Protein AF-A0A6B9FT12-F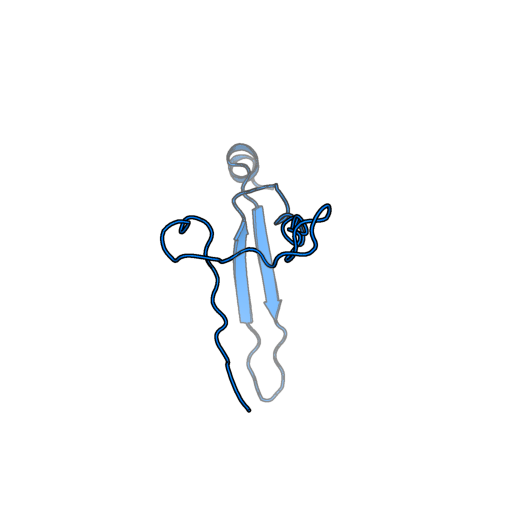1 (afdb_monomer_lite)

Radius of gyration: 23.7 Å; chains: 1; bounding box: 40×51×55 Å

Structure (mmCIF, N/CA/C/O backbone):
data_AF-A0A6B9FT12-F1
#
_entry.id   AF-A0A6B9FT12-F1
#
loop_
_atom_site.group_PDB
_atom_site.id
_atom_site.type_symbol
_atom_site.label_atom_id
_atom_site.label_alt_id
_atom_site.label_comp_id
_atom_site.label_asym_id
_atom_site.label_entity_id
_atom_site.label_seq_id
_atom_site.pdbx_PDB_ins_code
_atom_site.Cartn_x
_atom_site.Cartn_y
_atom_site.Cartn_z
_atom_site.occupancy
_atom_site.B_iso_or_equiv
_atom_site.auth_seq_id
_atom_site.auth_comp_id
_atom_site.auth_asym_id
_atom_site.auth_atom_id
_atom_site.pdbx_PDB_model_num
ATOM 1 N N . MET A 1 1 ? -16.789 -15.709 -10.771 1.00 51.78 1 MET A N 1
ATOM 2 C CA . MET A 1 1 ? -15.419 -15.347 -10.351 1.00 51.78 1 MET A CA 1
ATOM 3 C C . MET A 1 1 ? -15.368 -15.395 -8.818 1.00 51.78 1 MET A C 1
ATOM 5 O O . MET A 1 1 ? -16.119 -14.669 -8.188 1.00 51.78 1 MET A O 1
ATOM 9 N N . ASN A 1 2 ? -14.614 -16.361 -8.268 1.00 62.09 2 ASN A N 1
ATOM 10 C CA . ASN A 1 2 ? -14.197 -16.631 -6.872 1.00 62.09 2 ASN A CA 1
ATOM 11 C C . ASN A 1 2 ? -15.107 -16.266 -5.672 1.00 62.09 2 ASN A C 1
ATOM 13 O O . ASN A 1 2 ? -14.804 -15.352 -4.908 1.00 62.09 2 ASN A O 1
ATOM 17 N N . ALA A 1 3 ? -16.127 -17.093 -5.403 1.00 68.06 3 ALA A N 1
ATOM 18 C CA . ALA A 1 3 ? -16.939 -17.020 -4.177 1.00 68.06 3 ALA A CA 1
ATOM 19 C C . ALA A 1 3 ? -16.103 -17.114 -2.877 1.00 68.06 3 ALA A C 1
ATOM 21 O O . ALA A 1 3 ? -16.361 -16.386 -1.925 1.00 68.06 3 ALA A O 1
ATOM 22 N N . ALA A 1 4 ? -15.041 -17.929 -2.875 1.00 70.56 4 ALA A N 1
ATOM 23 C CA . ALA A 1 4 ? -14.148 -18.101 -1.724 1.00 70.56 4 ALA A CA 1
ATOM 24 C C . ALA A 1 4 ? -13.308 -16.850 -1.392 1.00 70.56 4 ALA A C 1
ATOM 26 O O . ALA A 1 4 ? -12.947 -16.626 -0.239 1.00 70.56 4 ALA A O 1
ATOM 27 N N . LEU A 1 5 ? -12.996 -16.017 -2.392 1.00 67.06 5 LEU A N 1
ATOM 28 C CA . LEU A 1 5 ? -12.294 -14.749 -2.168 1.00 67.06 5 LEU A CA 1
ATOM 29 C C . LEU A 1 5 ? -13.237 -13.706 -1.560 1.00 67.06 5 LEU A C 1
ATOM 31 O O . LEU A 1 5 ? -12.854 -12.981 -0.644 1.00 67.06 5 LEU A O 1
ATOM 35 N N . ALA A 1 6 ? -14.492 -13.688 -2.018 1.00 65.50 6 ALA A N 1
ATOM 36 C CA . ALA A 1 6 ? -15.522 -12.803 -1.488 1.00 65.50 6 ALA A CA 1
ATOM 37 C C . ALA A 1 6 ? -15.866 -13.114 -0.020 1.00 65.50 6 ALA A C 1
ATOM 39 O O . ALA A 1 6 ? -16.011 -12.180 0.768 1.00 65.50 6 ALA A O 1
ATOM 40 N N . GLU A 1 7 ? -15.934 -14.398 0.351 1.00 73.50 7 GLU A N 1
ATOM 41 C CA . GLU A 1 7 ? -16.147 -14.857 1.733 1.00 73.50 7 GLU A CA 1
ATOM 42 C C . GLU A 1 7 ? -15.041 -14.368 2.681 1.00 73.50 7 GLU A C 1
ATOM 44 O O . GLU A 1 7 ? -15.311 -13.948 3.803 1.00 73.50 7 GLU A O 1
ATOM 49 N N . ARG A 1 8 ? -13.791 -14.345 2.201 1.00 71.69 8 ARG A N 1
ATOM 50 C CA . ARG A 1 8 ? -12.613 -13.911 2.970 1.00 71.69 8 ARG A CA 1
ATOM 51 C C . ARG A 1 8 ? -12.268 -12.438 2.796 1.00 71.69 8 ARG A C 1
ATOM 53 O O . ARG A 1 8 ? -11.166 -12.026 3.148 1.00 71.69 8 ARG A O 1
ATOM 60 N N . ASN A 1 9 ? -13.174 -11.654 2.215 1.00 70.94 9 ASN A N 1
ATOM 61 C CA . ASN A 1 9 ? -12.971 -10.229 1.963 1.00 70.94 9 ASN A CA 1
ATOM 62 C C . ASN A 1 9 ? -11.666 -9.904 1.203 1.00 70.94 9 ASN A C 1
ATOM 64 O O . ASN A 1 9 ? -11.085 -8.838 1.385 1.00 70.94 9 ASN A O 1
ATOM 68 N N . THR A 1 10 ? -11.197 -10.845 0.386 1.00 71.81 10 THR A N 1
ATOM 69 C CA . THR A 1 10 ? -9.897 -10.797 -0.278 1.00 71.81 10 THR A CA 1
ATOM 70 C C . THR A 1 10 ? -10.088 -10.526 -1.767 1.00 71.81 10 THR A C 1
ATOM 72 O O . THR A 1 10 ? -10.980 -11.086 -2.402 1.00 71.81 10 THR A O 1
ATOM 75 N N . GLU A 1 11 ? -9.238 -9.688 -2.345 1.00 79.69 11 GLU A N 1
ATOM 76 C CA . GLU A 1 11 ? -9.194 -9.375 -3.769 1.00 79.69 11 GLU A CA 1
ATOM 77 C C . GLU A 1 11 ? -7.804 -9.698 -4.322 1.00 79.69 11 GLU A C 1
ATOM 79 O O . GLU A 1 11 ? -6.785 -9.409 -3.696 1.00 79.69 11 GLU A O 1
ATOM 84 N N . ILE A 1 12 ? -7.759 -10.312 -5.505 1.00 82.88 12 ILE A N 1
ATOM 85 C CA . ILE A 1 12 ? -6.515 -10.518 -6.245 1.00 82.88 12 ILE A CA 1
ATOM 86 C C . ILE A 1 12 ? -6.422 -9.404 -7.283 1.00 82.88 12 ILE A C 1
ATOM 88 O O . ILE A 1 12 ? -7.233 -9.361 -8.207 1.00 82.88 12 ILE A O 1
ATOM 92 N N . GLN A 1 13 ? -5.425 -8.535 -7.143 1.00 83.12 13 GLN A N 1
ATOM 93 C CA . GLN A 1 13 ? -5.137 -7.453 -8.078 1.00 83.12 13 GLN A CA 1
ATOM 94 C C . GLN A 1 13 ? -3.924 -7.818 -8.940 1.00 83.12 13 GLN A C 1
ATOM 96 O O . GLN A 1 13 ? -2.789 -7.781 -8.454 1.00 83.12 13 GLN A O 1
ATOM 101 N N . PRO A 1 14 ? -4.135 -8.208 -10.209 1.00 85.94 14 PRO A N 1
ATOM 102 C CA . PRO A 1 14 ? -3.043 -8.404 -11.144 1.00 85.94 14 PRO A CA 1
ATOM 103 C C . PRO A 1 14 ? -2.566 -7.054 -11.691 1.00 85.94 14 PRO A C 1
ATOM 105 O O . PRO A 1 14 ? -3.348 -6.275 -12.235 1.00 85.94 14 PRO A O 1
ATOM 108 N N . THR A 1 15 ? -1.263 -6.816 -11.608 1.00 86.62 15 THR A N 1
ATOM 109 C CA . THR A 1 15 ? -0.587 -5.691 -12.254 1.00 86.62 15 THR A CA 1
ATOM 110 C C . THR A 1 15 ? 0.239 -6.229 -13.409 1.00 86.62 15 THR A C 1
ATOM 112 O O . THR A 1 15 ? 1.165 -7.017 -13.208 1.00 86.62 15 THR A O 1
ATOM 115 N N . ILE A 1 16 ? -0.090 -5.798 -14.624 1.00 89.56 16 ILE A N 1
ATOM 116 C CA . ILE A 1 16 ? 0.643 -6.163 -15.838 1.00 89.56 16 ILE A CA 1
ATOM 117 C C . ILE A 1 16 ? 1.539 -4.986 -16.210 1.00 89.56 16 ILE A C 1
ATOM 119 O O . ILE A 1 16 ? 1.047 -3.893 -16.490 1.00 89.56 16 ILE A O 1
ATOM 123 N N . ILE A 1 17 ? 2.850 -5.210 -16.210 1.00 87.44 17 ILE A N 1
ATOM 124 C CA . ILE A 1 17 ? 3.839 -4.225 -16.642 1.00 87.44 17 ILE A CA 1
ATOM 125 C C . ILE A 1 17 ? 4.333 -4.643 -18.021 1.00 87.44 17 ILE A C 1
ATOM 127 O O . ILE A 1 17 ? 4.990 -5.674 -18.181 1.00 87.44 17 ILE A O 1
ATOM 131 N N . PHE A 1 18 ? 4.003 -3.835 -19.026 1.00 88.81 18 PHE A N 1
ATOM 132 C CA . PHE A 1 18 ? 4.502 -4.022 -20.382 1.00 88.81 18 PHE A CA 1
ATOM 133 C C . PHE A 1 18 ? 5.979 -3.629 -20.442 1.00 88.81 18 PHE A C 1
ATOM 135 O O . PHE A 1 18 ? 6.369 -2.556 -19.983 1.00 88.81 18 PHE A O 1
ATOM 142 N N . GLY A 1 19 ? 6.797 -4.530 -20.978 1.00 89.56 19 GLY A N 1
ATOM 143 C CA . GLY A 1 19 ? 8.229 -4.310 -21.134 1.00 89.56 19 GLY A CA 1
ATOM 144 C C . GLY A 1 19 ? 8.556 -3.326 -22.249 1.00 89.56 19 GLY A C 1
ATOM 145 O O . GLY A 1 19 ? 7.722 -3.009 -23.098 1.00 89.56 19 GLY A O 1
ATOM 146 N N . THR A 1 20 ? 9.807 -2.890 -22.267 1.00 89.00 20 THR A N 1
ATOM 147 C CA . THR A 1 20 ? 10.416 -2.149 -23.375 1.00 89.00 20 THR A CA 1
ATOM 148 C C . THR A 1 20 ? 11.509 -3.006 -24.020 1.00 89.00 20 THR A C 1
ATOM 150 O O . THR A 1 20 ? 11.821 -4.091 -23.535 1.00 89.00 20 THR A O 1
ATOM 153 N N . ALA A 1 21 ? 12.131 -2.534 -25.106 1.00 86.50 21 ALA A N 1
ATOM 154 C CA . ALA A 1 21 ? 13.238 -3.255 -25.749 1.00 86.50 21 ALA A CA 1
ATOM 155 C C . ALA A 1 21 ? 14.418 -3.545 -24.793 1.00 86.50 21 ALA A C 1
ATOM 157 O O . ALA A 1 21 ? 15.134 -4.524 -24.972 1.00 86.50 21 ALA A O 1
ATOM 158 N N . GLU A 1 22 ? 14.593 -2.717 -23.760 1.00 89.31 22 GLU A N 1
ATOM 159 C CA . GLU A 1 22 ? 15.681 -2.819 -22.781 1.00 89.31 22 GLU A CA 1
ATOM 160 C C . GLU A 1 22 ? 15.271 -3.542 -21.488 1.00 89.31 22 GLU A C 1
ATOM 162 O O . GLU A 1 22 ? 16.135 -3.903 -20.687 1.00 89.31 22 GLU A O 1
ATOM 167 N N . ARG A 1 23 ? 13.966 -3.741 -21.240 1.00 84.50 23 ARG A N 1
ATOM 168 C CA . ARG A 1 23 ? 13.465 -4.353 -19.999 1.00 84.50 23 ARG A CA 1
ATOM 169 C C . ARG A 1 23 ? 12.297 -5.301 -20.259 1.00 84.50 23 ARG A C 1
ATOM 171 O O . ARG A 1 23 ? 11.288 -4.866 -20.813 1.00 84.50 23 ARG A O 1
ATOM 178 N N . PRO A 1 24 ? 12.367 -6.560 -19.796 1.00 87.62 24 PRO A N 1
ATOM 179 C CA . PRO A 1 24 ? 11.269 -7.499 -19.963 1.00 87.62 24 PRO A CA 1
ATOM 180 C C . PRO A 1 24 ? 10.030 -7.031 -19.194 1.00 87.62 24 PRO A C 1
ATOM 182 O O . PRO A 1 24 ? 10.124 -6.482 -18.095 1.00 87.62 24 PRO A O 1
ATOM 185 N N . GLY A 1 25 ? 8.859 -7.267 -19.783 1.00 89.62 25 GLY A N 1
ATOM 186 C CA . GLY A 1 25 ? 7.589 -7.091 -19.090 1.00 89.62 25 GLY A CA 1
ATOM 187 C C . GLY A 1 25 ? 7.392 -8.190 -18.056 1.00 89.62 25 GLY A C 1
ATOM 188 O O . GLY A 1 25 ? 7.908 -9.299 -18.209 1.00 89.62 25 GLY A O 1
ATOM 189 N N . PHE A 1 26 ? 6.636 -7.900 -17.008 1.00 88.12 26 PHE A N 1
ATOM 190 C CA . PHE A 1 26 ? 6.325 -8.879 -15.977 1.00 88.12 26 PHE A CA 1
ATOM 191 C C . PHE A 1 26 ? 4.926 -8.655 -15.418 1.00 88.12 26 PHE A C 1
ATOM 193 O O . PHE A 1 26 ? 4.362 -7.564 -15.488 1.00 88.12 26 PHE A O 1
ATOM 200 N N . THR A 1 27 ? 4.352 -9.729 -14.886 1.00 87.31 27 THR A N 1
ATOM 201 C CA . THR A 1 27 ? 3.054 -9.691 -14.215 1.00 87.31 27 THR A CA 1
ATOM 202 C C . THR A 1 27 ? 3.275 -9.929 -12.732 1.00 87.31 27 THR A C 1
ATOM 204 O O . THR A 1 27 ? 3.875 -10.932 -12.347 1.00 87.31 27 THR A O 1
ATOM 207 N N . CYS A 1 28 ? 2.785 -9.013 -11.905 1.00 86.75 28 CYS A N 1
ATOM 208 C CA . CYS A 1 28 ? 2.777 -9.144 -10.455 1.00 86.75 28 CYS A CA 1
ATOM 209 C C . CYS A 1 28 ? 1.350 -9.360 -9.972 1.00 86.75 28 CYS A C 1
ATOM 211 O O . CYS A 1 28 ? 0.408 -8.780 -10.508 1.00 86.75 28 CYS A O 1
ATOM 213 N N . VAL A 1 29 ? 1.194 -10.177 -8.937 1.00 86.38 29 VAL A N 1
ATOM 214 C CA . VAL A 1 29 ? -0.101 -10.421 -8.308 1.00 86.38 29 VAL A CA 1
ATOM 215 C C . VAL A 1 29 ? -0.042 -9.900 -6.882 1.00 86.38 29 VAL A C 1
ATOM 217 O O . VAL A 1 29 ? 0.786 -10.353 -6.094 1.00 86.38 29 VAL A O 1
ATOM 220 N N . THR A 1 30 ? -0.931 -8.969 -6.553 1.00 81.69 30 THR A N 1
ATOM 221 C CA . THR A 1 30 ? -1.083 -8.430 -5.201 1.00 81.69 30 THR A CA 1
ATOM 222 C C . THR A 1 30 ? -2.359 -8.990 -4.588 1.00 81.69 30 THR A C 1
ATOM 224 O O . THR A 1 30 ? -3.430 -8.903 -5.188 1.00 81.69 30 THR A O 1
ATOM 227 N N . ILE A 1 31 ? -2.257 -9.572 -3.394 1.00 80.44 31 ILE A N 1
ATOM 228 C CA . ILE A 1 31 ? -3.415 -10.045 -2.629 1.00 80.44 31 ILE A CA 1
ATOM 229 C C . ILE A 1 31 ? -3.779 -8.957 -1.623 1.00 80.44 31 ILE A C 1
ATOM 231 O O . ILE A 1 31 ? -2.982 -8.632 -0.745 1.00 80.44 31 ILE A O 1
ATOM 235 N N . VAL A 1 32 ? -4.977 -8.399 -1.751 1.00 75.44 32 VAL A N 1
ATOM 236 C CA . VAL A 1 32 ? -5.502 -7.363 -0.858 1.00 75.44 32 VAL A CA 1
ATOM 237 C C . VAL A 1 32 ? -6.573 -7.998 0.020 1.00 75.44 32 VAL A C 1
ATOM 239 O O . VAL A 1 32 ? -7.616 -8.406 -0.477 1.00 75.44 32 VAL A O 1
ATOM 242 N N . THR A 1 33 ? -6.316 -8.125 1.320 1.00 70.06 33 THR A N 1
ATOM 243 C CA . THR A 1 33 ? -7.198 -8.831 2.272 1.00 70.06 33 THR A CA 1
ATOM 244 C C . THR A 1 33 ? -8.226 -7.930 2.963 1.00 70.06 33 THR A C 1
ATOM 246 O O . THR A 1 33 ? -9.071 -8.424 3.706 1.00 70.06 33 THR A O 1
ATOM 249 N N . GLU A 1 34 ? -8.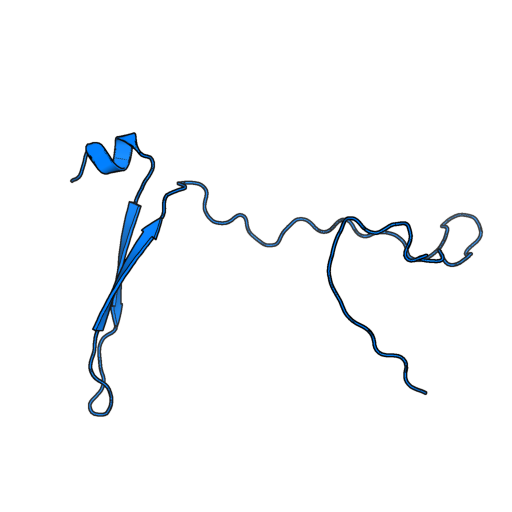183 -6.615 2.731 1.00 65.06 34 GLU A N 1
ATOM 250 C CA . GLU A 1 34 ? -9.133 -5.658 3.298 1.00 65.06 34 GLU A CA 1
ATOM 251 C C . GLU A 1 34 ? -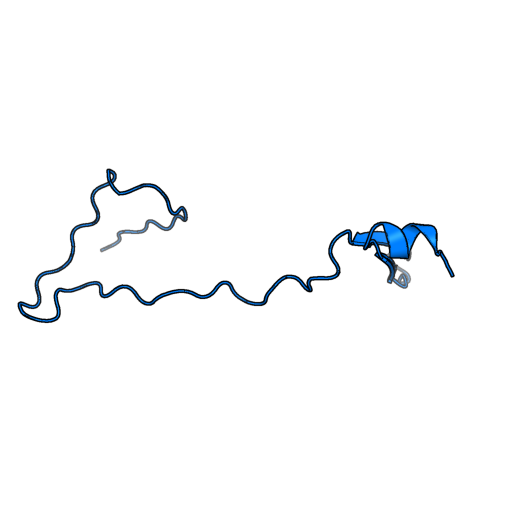9.827 -4.858 2.187 1.00 65.06 34 GLU A C 1
ATOM 253 O O . GLU A 1 34 ? -9.205 -4.041 1.514 1.00 65.06 34 GLU A O 1
ATOM 258 N N . LYS A 1 35 ? -11.156 -5.000 2.042 1.00 56.22 35 LYS A N 1
ATOM 259 C CA . LYS A 1 35 ? -12.000 -4.081 1.236 1.00 56.22 35 LYS A CA 1
ATOM 260 C C . LYS A 1 35 ? -11.939 -2.614 1.686 1.00 56.22 35 LYS A C 1
ATOM 262 O O . LYS A 1 35 ? -12.542 -1.743 1.056 1.00 56.22 35 LYS A O 1
ATOM 267 N N . ILE A 1 36 ? -11.264 -2.319 2.793 1.00 55.34 36 ILE A N 1
ATOM 268 C CA . ILE A 1 36 ? -11.030 -0.955 3.240 1.00 55.34 36 ILE A CA 1
ATOM 269 C C . ILE A 1 36 ? -9.867 -0.446 2.393 1.00 55.34 36 ILE A C 1
ATOM 271 O O . ILE A 1 36 ? -8.717 -0.780 2.658 1.00 55.34 36 ILE A O 1
ATOM 275 N N . LYS A 1 37 ? -10.165 0.357 1.358 1.00 55.53 37 LYS A N 1
ATOM 276 C CA . LYS A 1 37 ? -9.148 1.196 0.698 1.00 55.53 37 LYS A CA 1
ATOM 277 C C . LYS A 1 37 ? -8.216 1.739 1.785 1.00 55.53 37 LYS A C 1
ATOM 279 O O . LYS A 1 37 ? -8.768 2.253 2.765 1.00 55.53 37 LYS A O 1
ATOM 284 N N . PRO A 1 38 ? -6.876 1.654 1.643 1.00 56.94 38 PRO A N 1
ATOM 285 C CA . PRO A 1 38 ? -5.971 2.259 2.611 1.00 56.94 38 PRO A CA 1
ATOM 286 C C . PRO A 1 38 ? -6.468 3.680 2.824 1.00 56.94 38 PRO A C 1
ATOM 288 O O . PRO A 1 38 ? -6.589 4.452 1.866 1.00 56.94 38 PRO A O 1
ATOM 291 N N . ARG A 1 39 ? -6.937 3.959 4.048 1.00 58.66 39 ARG A N 1
ATOM 292 C CA . ARG A 1 39 ? -7.533 5.256 4.352 1.00 58.66 39 ARG A CA 1
ATOM 293 C C . ARG A 1 39 ? -6.473 6.280 3.965 1.00 58.66 39 ARG A C 1
ATOM 295 O O . ARG A 1 39 ? -5.290 6.047 4.214 1.00 58.66 39 ARG A O 1
ATOM 302 N N . GLY A 1 40 ? -6.900 7.339 3.276 1.00 62.66 40 GLY A N 1
ATOM 303 C CA . GLY A 1 40 ? -6.027 8.437 2.871 1.00 62.66 40 GLY A CA 1
ATOM 304 C C . GLY A 1 40 ? -5.232 9.010 4.055 1.00 62.66 40 GLY A C 1
ATOM 305 O O . GLY A 1 40 ? -5.357 8.507 5.172 1.00 62.66 40 GLY A O 1
ATOM 306 N N . PRO A 1 41 ? -4.408 10.047 3.831 1.00 67.12 41 PRO A N 1
ATOM 307 C CA . PRO A 1 41 ? -3.481 10.574 4.834 1.00 67.12 41 PRO A CA 1
ATOM 308 C C . PRO A 1 41 ? -4.098 10.584 6.238 1.00 67.12 41 PRO A C 1
ATOM 310 O O . PRO A 1 41 ? -5.199 11.103 6.438 1.00 67.12 41 PRO A O 1
ATOM 313 N N . LYS A 1 42 ? -3.414 9.913 7.177 1.00 66.62 42 LYS A N 1
ATOM 314 C CA . LYS A 1 42 ? -3.860 9.764 8.567 1.00 66.62 42 LYS A CA 1
ATOM 315 C C . LYS A 1 42 ? -4.213 11.149 9.101 1.00 66.62 42 LYS A C 1
ATOM 317 O O . LYS A 1 42 ? -3.428 12.078 8.932 1.00 66.62 42 LYS A O 1
ATOM 322 N N . ALA A 1 43 ? -5.386 11.280 9.715 1.00 66.62 43 ALA A N 1
ATOM 323 C CA . ALA A 1 43 ? -5.815 12.544 10.294 1.00 66.62 43 ALA A CA 1
ATOM 324 C C . ALA A 1 43 ? -4.763 13.012 11.312 1.00 66.62 43 ALA A C 1
ATOM 326 O O . ALA A 1 43 ? -4.555 12.363 12.335 1.00 66.62 43 ALA A O 1
ATOM 327 N N . SER A 1 44 ? -4.080 14.112 11.005 1.00 71.31 44 SER A N 1
ATOM 328 C CA . SER A 1 44 ? -3.177 14.785 11.932 1.00 71.31 44 SER A CA 1
ATOM 329 C C . SER A 1 44 ? -3.975 15.819 12.714 1.00 71.31 44 SER A C 1
ATOM 331 O O . SER A 1 44 ? -4.603 16.694 12.114 1.00 71.31 44 SER A O 1
ATOM 333 N N . VAL A 1 45 ? -3.946 15.741 14.041 1.00 73.19 45 VAL A N 1
ATOM 334 C CA . VAL A 1 45 ? -4.470 16.811 14.895 1.00 73.19 45 VAL A CA 1
ATOM 335 C C . VAL A 1 45 ? -3.367 17.863 15.042 1.00 73.19 45 VAL A C 1
ATOM 337 O O . VAL A 1 45 ? -2.271 17.505 15.476 1.00 73.19 45 VAL A O 1
ATOM 340 N N . PRO A 1 46 ? -3.599 19.139 14.680 1.00 71.88 46 PRO A N 1
ATOM 341 C CA . PRO A 1 46 ? -2.622 20.188 14.930 1.00 71.88 46 PRO A CA 1
ATOM 342 C C . PRO A 1 46 ? -2.552 20.444 16.439 1.00 71.88 46 PRO A C 1
ATOM 344 O O . PRO A 1 46 ? -3.470 21.009 17.031 1.00 71.88 46 PRO A O 1
ATOM 347 N N . LEU A 1 47 ? -1.468 19.996 17.066 1.00 78.25 47 LEU A N 1
ATOM 348 C CA . LEU A 1 47 ? -1.164 20.312 18.457 1.00 78.25 47 LEU A CA 1
ATOM 349 C C . LEU A 1 47 ? -0.483 21.689 18.518 1.00 78.25 47 LEU A C 1
ATOM 351 O O . LEU A 1 47 ? 0.485 21.914 17.788 1.00 78.25 47 LEU A O 1
ATOM 355 N N . PRO A 1 48 ? -0.974 22.627 19.348 1.00 78.38 48 PRO A N 1
ATOM 356 C CA . PRO A 1 48 ? -0.347 23.934 19.495 1.00 78.38 48 PRO A CA 1
ATOM 357 C C . PRO A 1 48 ? 1.040 23.788 20.132 1.00 78.38 48 PRO A C 1
ATOM 359 O O . PRO A 1 48 ? 1.202 23.066 21.110 1.00 78.38 48 PRO A O 1
ATOM 362 N N . SER A 1 49 ? 2.037 24.500 19.603 1.00 82.88 49 SER A N 1
ATOM 363 C CA . SER A 1 49 ? 3.405 24.540 20.150 1.00 82.88 49 SER A CA 1
ATOM 364 C C . SER A 1 49 ? 3.568 25.516 21.323 1.00 82.88 49 SER A C 1
ATOM 366 O O . SER A 1 49 ? 4.560 25.456 22.048 1.00 82.88 49 SER A O 1
ATOM 368 N N . TYR A 1 50 ? 2.577 26.384 21.543 1.00 86.19 50 TYR A N 1
ATOM 369 C CA . TYR A 1 50 ? 2.554 27.388 22.604 1.00 86.19 50 TYR A CA 1
ATOM 370 C C . TYR A 1 50 ? 1.207 27.396 23.326 1.00 86.19 50 TYR A C 1
ATOM 372 O O . TYR A 1 50 ? 0.159 27.175 22.714 1.00 86.19 50 TYR A O 1
ATOM 380 N N . CYS A 1 51 ? 1.228 27.710 24.621 1.00 84.44 51 CYS A N 1
ATOM 381 C CA . CYS A 1 51 ? 0.023 27.918 25.409 1.00 84.44 51 CYS A CA 1
ATOM 382 C C . CYS A 1 51 ? -0.765 29.123 24.864 1.00 84.44 51 CYS A C 1
ATOM 384 O O . CYS A 1 51 ? -0.229 30.233 24.845 1.00 84.44 51 CYS A O 1
ATOM 386 N N . PRO A 1 52 ? -2.044 28.961 24.485 1.00 84.88 52 PRO A N 1
ATOM 387 C CA . PRO A 1 52 ? -2.830 30.046 23.896 1.00 84.88 52 PRO A CA 1
ATOM 388 C C . PRO A 1 52 ? -3.200 31.156 24.895 1.00 84.88 52 PRO A C 1
ATOM 390 O O . PRO A 1 52 ? -3.688 32.202 24.483 1.00 84.88 52 PRO A O 1
ATOM 393 N N . PHE A 1 53 ? -2.979 30.946 26.196 1.00 88.19 53 PHE A N 1
ATOM 394 C CA . PHE A 1 53 ? -3.298 31.924 27.241 1.00 88.19 53 PHE A CA 1
ATOM 395 C C . PHE A 1 53 ? -2.093 32.778 27.636 1.00 88.19 53 PHE A C 1
ATOM 397 O O . PHE A 1 53 ? -2.216 33.989 27.781 1.00 88.19 53 PHE A O 1
ATOM 404 N N . CYS A 1 54 ? -0.933 32.146 27.827 1.00 88.56 54 CYS A N 1
ATOM 405 C CA . CYS A 1 54 ? 0.265 32.812 28.345 1.00 88.56 54 CYS A CA 1
ATOM 406 C C . CYS A 1 54 ? 1.433 32.862 27.352 1.00 88.56 54 CYS A C 1
ATOM 408 O O . CYS A 1 54 ? 2.451 33.474 27.655 1.00 88.56 54 CYS A O 1
ATOM 410 N N . GLY A 1 55 ? 1.320 32.217 26.186 1.00 88.12 55 GLY A N 1
ATOM 411 C CA . GLY A 1 55 ? 2.353 32.229 25.147 1.00 88.12 55 GLY A CA 1
ATOM 412 C C . GLY A 1 55 ? 3.615 31.429 25.483 1.00 88.12 55 GLY A C 1
ATOM 413 O O . GLY A 1 55 ? 4.602 31.521 24.764 1.00 88.12 55 GLY A O 1
ATOM 414 N N . THR A 1 56 ? 3.619 30.649 26.565 1.00 91.25 56 THR A N 1
ATOM 415 C CA . THR A 1 56 ? 4.758 29.795 26.933 1.00 91.25 56 THR A CA 1
ATOM 416 C C . THR A 1 56 ? 4.843 28.586 26.001 1.00 91.25 56 THR A C 1
ATOM 418 O O . THR A 1 56 ? 3.824 27.950 25.734 1.00 91.25 56 THR A O 1
ATOM 421 N N . ALA A 1 57 ? 6.044 28.270 25.508 1.00 85.00 57 ALA A N 1
ATOM 422 C CA . ALA A 1 57 ? 6.283 27.093 24.672 1.00 85.00 57 ALA A CA 1
ATOM 423 C C . ALA A 1 57 ? 6.066 25.803 25.473 1.00 85.00 57 ALA A C 1
ATO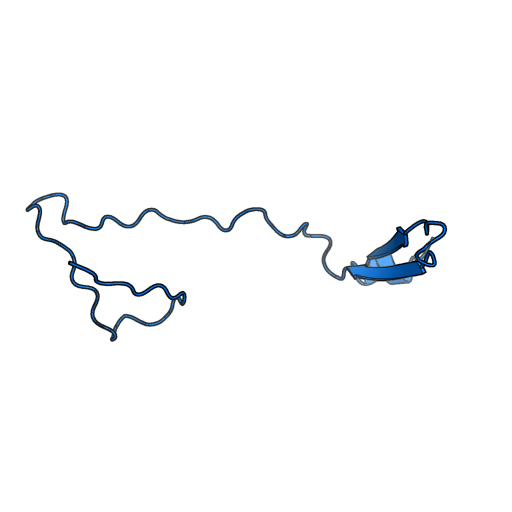M 425 O O . ALA A 1 57 ? 6.515 25.707 26.618 1.00 85.00 57 ALA A O 1
ATOM 426 N N . TYR A 1 58 ? 5.412 24.808 24.873 1.00 82.81 58 TYR A N 1
ATOM 427 C CA . TYR A 1 58 ? 5.333 23.479 25.478 1.00 82.81 58 TYR A CA 1
ATOM 428 C C . TYR A 1 58 ? 6.691 22.776 25.360 1.00 82.81 58 TYR A C 1
ATOM 430 O O . TYR A 1 58 ? 7.268 22.698 24.276 1.00 82.81 58 TYR A O 1
ATOM 438 N N . ALA A 1 59 ? 7.210 22.275 26.481 1.00 77.81 59 ALA A N 1
ATOM 439 C CA . ALA A 1 59 ? 8.412 21.453 26.499 1.00 77.81 59 ALA A CA 1
ATOM 440 C C . ALA A 1 59 ? 8.025 19.998 26.208 1.00 77.81 59 ALA A C 1
ATOM 442 O O . ALA A 1 59 ? 7.266 19.403 26.968 1.00 77.81 59 ALA A O 1
ATOM 443 N N . PHE A 1 60 ? 8.548 19.425 25.125 1.00 65.62 60 PHE A N 1
ATOM 444 C CA . PHE A 1 60 ? 8.457 17.987 24.887 1.00 65.62 60 PHE A CA 1
ATOM 445 C C . PHE A 1 60 ? 9.578 17.307 25.675 1.00 65.62 60 PHE A C 1
ATOM 447 O O . PHE A 1 60 ? 10.749 17.425 25.315 1.00 65.62 60 PHE A O 1
ATOM 454 N N . THR A 1 61 ? 9.237 16.638 26.774 1.00 57.25 61 THR A N 1
ATOM 455 C CA . THR A 1 61 ? 10.174 15.759 27.484 1.00 57.25 61 THR A CA 1
ATOM 456 C C . THR A 1 61 ? 9.980 14.328 27.002 1.00 57.25 61 THR A C 1
ATOM 458 O O . THR A 1 61 ? 8.853 13.893 26.796 1.00 57.25 61 THR A O 1
ATOM 461 N N . GLU A 1 62 ? 11.067 13.573 26.838 1.00 51.66 62 GLU A N 1
ATOM 462 C CA . GLU A 1 62 ? 11.079 12.206 26.278 1.00 51.66 62 GLU A CA 1
ATOM 463 C C . GLU A 1 62 ? 10.240 11.168 27.064 1.00 51.66 62 GLU A C 1
ATOM 465 O O . GLU A 1 62 ? 10.155 10.011 26.660 1.00 51.66 62 GLU A O 1
ATOM 470 N N . ALA A 1 63 ? 9.592 11.562 28.166 1.00 52.12 63 ALA A N 1
ATOM 471 C CA . ALA A 1 63 ? 8.652 10.735 28.921 1.00 52.12 63 ALA A CA 1
ATOM 472 C C . ALA A 1 63 ? 7.256 10.618 28.269 1.00 52.12 63 ALA A C 1
ATOM 474 O O . ALA A 1 63 ? 6.511 9.708 28.621 1.00 52.12 63 ALA A O 1
ATOM 475 N N . ASP A 1 64 ? 6.915 11.471 27.296 1.00 52.47 64 ASP A N 1
ATOM 476 C CA . ASP A 1 64 ? 5.618 11.452 26.591 1.00 52.47 64 ASP A CA 1
ATOM 477 C C . ASP A 1 64 ? 5.637 10.569 25.322 1.00 52.47 64 ASP A C 1
ATOM 479 O O . ASP A 1 64 ? 4.917 10.796 24.346 1.00 52.47 64 ASP A O 1
ATOM 483 N N . GLY A 1 65 ? 6.510 9.559 25.310 1.00 46.75 65 GLY A N 1
ATOM 484 C CA . GLY A 1 65 ? 6.695 8.633 24.199 1.00 46.75 65 GLY A CA 1
ATOM 485 C C . GLY A 1 65 ? 5.635 7.533 24.131 1.00 46.75 65 GLY A C 1
ATOM 486 O O . GLY A 1 65 ? 5.883 6.428 24.600 1.00 46.75 65 GLY A O 1
ATOM 487 N N . ASP A 1 66 ? 4.515 7.801 23.455 1.00 48.56 66 ASP A N 1
ATOM 488 C CA . ASP A 1 66 ? 3.822 6.800 22.618 1.00 48.56 66 ASP A CA 1
ATOM 489 C C . ASP A 1 66 ? 3.078 7.448 21.435 1.00 48.56 66 ASP A C 1
ATOM 491 O O . ASP A 1 66 ? 1.861 7.370 21.295 1.00 48.56 66 ASP A O 1
ATOM 495 N N . ALA A 1 67 ? 3.821 8.125 20.559 1.00 46.47 67 ALA A N 1
ATOM 496 C CA . ALA A 1 67 ? 3.428 8.304 19.160 1.00 46.47 67 ALA A CA 1
ATOM 497 C C . ALA A 1 67 ? 4.672 8.691 18.351 1.00 46.47 67 ALA A C 1
ATOM 499 O O . ALA A 1 67 ? 5.163 9.813 18.427 1.00 46.47 67 ALA 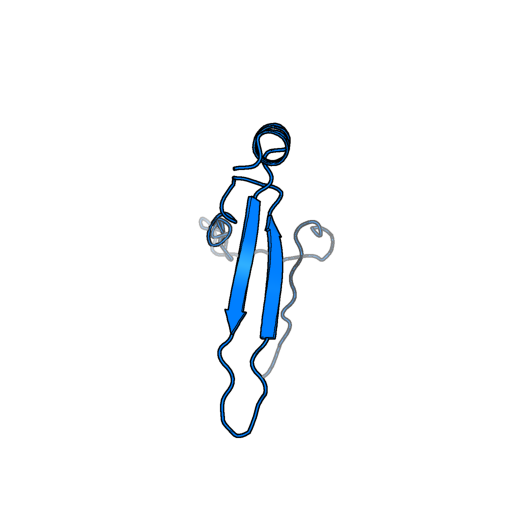A O 1
ATOM 500 N N . GLY A 1 68 ? 5.230 7.723 17.626 1.00 41.47 68 GLY A N 1
ATOM 501 C CA . GLY A 1 68 ? 6.538 7.838 16.988 1.00 41.47 68 GLY A CA 1
ATOM 502 C C . GLY A 1 68 ? 6.663 8.879 15.873 1.00 41.47 68 GLY A C 1
ATOM 503 O O . GLY A 1 68 ? 5.690 9.276 15.236 1.00 41.47 68 GLY A O 1
ATOM 504 N N . GLY A 1 69 ? 7.921 9.209 15.569 1.00 36.69 69 GLY A N 1
ATOM 505 C CA . GLY A 1 69 ? 8.315 9.776 14.279 1.00 36.69 69 GLY A CA 1
ATOM 506 C C . GLY A 1 69 ? 9.288 10.946 14.367 1.00 36.69 69 GLY A C 1
ATOM 507 O O . GLY A 1 69 ? 8.884 12.097 14.325 1.00 36.69 69 GLY A O 1
ATOM 508 N N . SER A 1 70 ? 10.575 10.606 14.444 1.00 47.19 70 SER A N 1
ATOM 509 C CA . SER A 1 70 ? 11.758 11.358 13.999 1.00 47.19 70 SER A CA 1
ATOM 510 C C . SER A 1 70 ? 11.536 12.640 13.175 1.00 47.19 70 SER A C 1
ATOM 512 O O . SER A 1 70 ? 10.984 12.570 12.082 1.00 47.19 70 SER A O 1
ATOM 514 N N . HIS A 1 71 ? 12.148 13.749 13.602 1.00 39.94 71 HIS A N 1
ATOM 515 C CA . HIS A 1 71 ? 13.186 14.452 12.831 1.00 39.94 71 HIS A CA 1
ATOM 516 C C . HIS A 1 71 ? 13.897 15.465 13.734 1.00 39.94 71 HIS A C 1
ATOM 518 O O . HIS A 1 71 ? 13.355 16.509 14.084 1.00 39.94 71 HIS A O 1
ATOM 524 N N . GLY A 1 72 ? 15.138 15.148 14.101 1.00 42.66 72 GLY A N 1
ATOM 525 C CA . GLY A 1 72 ? 16.077 16.158 14.560 1.00 42.66 72 GLY A CA 1
ATOM 526 C C . GLY A 1 72 ? 16.594 16.974 13.377 1.00 42.66 72 GLY A C 1
ATOM 527 O O . GLY A 1 72 ? 16.892 16.408 12.329 1.00 42.66 72 GLY A O 1
ATOM 528 N N . GLN A 1 73 ? 16.746 18.282 13.571 1.00 39.66 73 GLN A N 1
ATOM 529 C CA . GLN A 1 73 ? 17.985 18.992 13.254 1.00 39.66 73 GLN A CA 1
ATOM 530 C C . GLN A 1 73 ? 17.958 20.388 13.882 1.00 39.66 73 GLN A C 1
ATOM 532 O O . GLN A 1 73 ? 17.094 21.211 13.602 1.00 39.66 73 GLN A O 1
ATOM 537 N N . VAL A 1 74 ? 18.938 20.611 14.750 1.00 43.34 74 VAL A N 1
ATOM 538 C CA . VAL A 1 74 ? 19.391 21.908 15.250 1.00 43.34 74 VAL A CA 1
ATOM 539 C C . VAL A 1 74 ? 20.494 22.366 14.301 1.00 43.34 74 VAL A C 1
ATOM 541 O O . VAL A 1 74 ? 21.413 21.583 14.057 1.00 43.34 74 VAL A O 1
ATOM 544 N N . ALA A 1 75 ? 20.443 23.599 13.799 1.00 36.03 75 ALA A N 1
ATOM 545 C CA . ALA A 1 75 ? 21.631 24.280 13.287 1.00 36.03 75 ALA A CA 1
ATOM 546 C C . ALA A 1 75 ? 21.447 25.806 13.21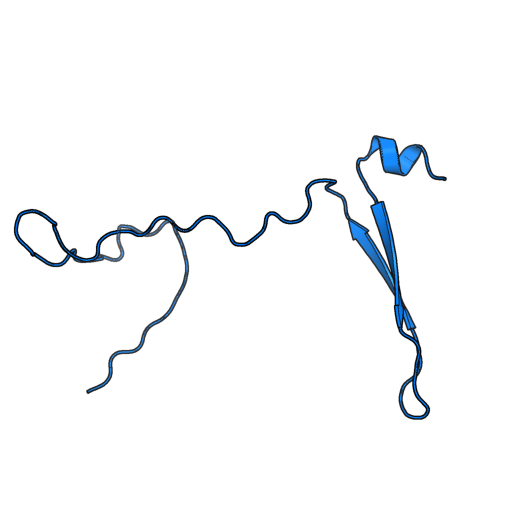3 1.00 36.03 75 ALA A C 1
ATOM 548 O O . ALA A 1 75 ? 20.546 26.274 12.523 1.00 36.03 75 ALA A O 1
ATOM 549 N N . ALA A 1 76 ? 22.400 26.479 13.875 1.00 37.31 76 ALA A N 1
ATOM 550 C CA . ALA A 1 76 ? 22.888 27.863 13.773 1.00 37.31 76 ALA A CA 1
ATOM 551 C C . ALA A 1 76 ? 21.925 29.021 14.083 1.00 37.31 76 ALA A C 1
ATOM 553 O O . ALA A 1 76 ? 21.097 29.384 13.221 1.00 37.31 76 ALA A O 1
#

Organism: NCBI:txid908290

Sequence (76 aa):
MNAALAERNTEIQPTIIFGTAERPGFTCVTIVTEKIKPRGPKASVPLPSYCPFCGTAYAFTEADGDAGGSHGQVAA

Foldseek 3Di:
DDPPCVVQCKDKDKDWAPADPVGHTDIDIDIDRHPPDPDPDDDDDDDDQADPPPRHGDDDDPVPDDDDDDDDDDDD

Secondary structure (DSSP, 8-state):
--HHHHHTT-EEEEEEE--BTTB--EEEEEEE--SS---SS-------SB-TTT-PBPP--GGG-SS---------

pLDDT: mean 70.24, std 16.54, range [36.03, 91.25]